Protein AF-A2NWX0-F1 (afdb_monomer)

Organism: Homo sapiens (NCBI:txid9606)

Structure (mmCIF, N/CA/C/O backbone):
data_AF-A2NWX0-F1
#
_entry.id   AF-A2NWX0-F1
#
loop_
_atom_site.group_PDB
_atom_site.id
_atom_site.type_symbol
_atom_site.label_atom_id
_atom_site.label_alt_id
_atom_site.label_comp_id
_atom_site.label_asym_id
_atom_site.label_entity_id
_atom_site.label_seq_id
_atom_site.pdbx_PDB_ins_code
_atom_site.Cartn_x
_atom_site.Cartn_y
_atom_site.Cartn_z
_atom_site.occupancy
_atom_site.B_iso_or_equiv
_atom_site.auth_seq_id
_atom_site.auth_comp_id
_atom_site.auth_asym_id
_atom_site.auth_atom_id
_atom_site.pdbx_PDB_model_num
ATOM 1 N N . GLY A 1 1 ? 14.214 -4.222 7.937 1.00 41.94 1 GLY A N 1
ATOM 2 C CA . GLY A 1 1 ? 12.937 -3.861 8.579 1.00 41.94 1 GLY A CA 1
ATOM 3 C C . GLY A 1 1 ? 11.989 -3.383 7.504 1.00 41.94 1 GLY A C 1
ATOM 4 O O . GLY A 1 1 ? 12.435 -2.637 6.645 1.00 41.94 1 GLY A O 1
ATOM 5 N N . ALA A 1 2 ? 10.742 -3.857 7.493 1.00 49.34 2 ALA A N 1
ATOM 6 C CA . ALA A 1 2 ? 9.713 -3.328 6.596 1.00 49.34 2 ALA A CA 1
ATOM 7 C C . ALA A 1 2 ? 9.384 -1.884 7.002 1.00 49.34 2 ALA A C 1
ATOM 9 O O . ALA A 1 2 ? 9.321 -1.591 8.197 1.00 49.34 2 ALA A O 1
ATOM 10 N N . ALA A 1 3 ? 9.212 -0.990 6.031 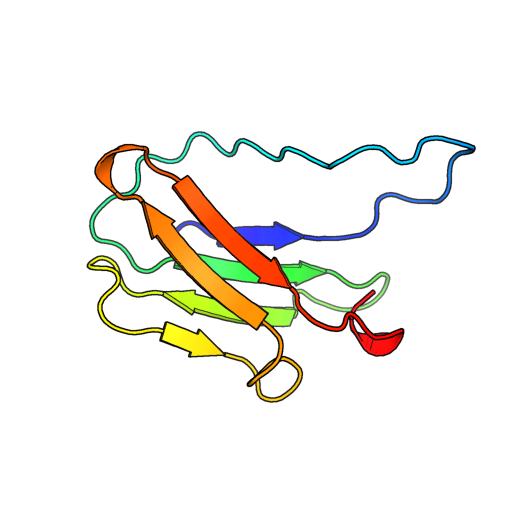1.00 55.88 3 ALA A N 1
ATOM 11 C CA . ALA A 1 3 ? 8.838 0.394 6.294 1.00 55.88 3 ALA A CA 1
ATOM 12 C C . ALA A 1 3 ? 7.340 0.597 6.023 1.00 55.88 3 ALA A C 1
ATOM 14 O O . ALA A 1 3 ? 6.763 0.011 5.103 1.00 55.88 3 ALA A O 1
ATOM 15 N N . VAL A 1 4 ? 6.706 1.403 6.875 1.00 59.31 4 VAL A N 1
ATOM 16 C CA . VAL A 1 4 ? 5.258 1.625 6.893 1.00 59.31 4 VAL A CA 1
ATOM 17 C C . VAL A 1 4 ? 4.993 3.116 6.725 1.00 59.31 4 VAL A C 1
ATOM 19 O O . VAL A 1 4 ? 5.502 3.927 7.498 1.00 59.31 4 VAL A O 1
ATOM 22 N N . GLY A 1 5 ? 4.198 3.477 5.720 1.00 61.88 5 GLY A N 1
ATOM 23 C CA . GLY A 1 5 ? 3.647 4.823 5.594 1.00 61.88 5 GLY A CA 1
ATOM 24 C C . GLY A 1 5 ? 2.418 4.958 6.492 1.00 61.88 5 GLY A C 1
ATOM 25 O O . GLY A 1 5 ? 1.510 4.128 6.419 1.00 61.88 5 GLY A O 1
ATOM 26 N N . VAL A 1 6 ? 2.383 5.980 7.347 1.00 56.84 6 VAL A N 1
ATOM 27 C CA . VAL A 1 6 ? 1.231 6.286 8.211 1.00 56.84 6 VAL A CA 1
ATOM 28 C C . VAL A 1 6 ? 0.536 7.537 7.679 1.00 56.84 6 VAL A C 1
ATOM 30 O O . VAL A 1 6 ? 1.199 8.544 7.438 1.00 56.84 6 VAL A O 1
ATOM 33 N N . TRP A 1 7 ? -0.788 7.493 7.520 1.00 55.72 7 TRP A N 1
ATOM 34 C CA . TRP A 1 7 ? -1.608 8.670 7.202 1.00 55.72 7 TRP A CA 1
ATOM 35 C C . TRP A 1 7 ? -2.688 8.894 8.272 1.00 55.72 7 TRP A C 1
ATOM 37 O O . TRP A 1 7 ? -3.370 7.955 8.688 1.00 55.72 7 TRP A O 1
ATOM 47 N N . GLY A 1 8 ? -2.864 10.140 8.717 1.00 44.53 8 GLY A N 1
ATOM 48 C CA . GLY A 1 8 ? -3.873 10.534 9.704 1.00 44.53 8 GLY A CA 1
ATOM 49 C C . GLY A 1 8 ? -4.077 12.051 9.741 1.00 44.53 8 GLY A C 1
ATOM 50 O O . GLY A 1 8 ? -3.189 12.815 9.364 1.00 44.53 8 GLY A O 1
ATOM 51 N N . ARG A 1 9 ? -5.263 12.495 10.174 1.00 40.06 9 ARG A N 1
ATOM 52 C CA . ARG A 1 9 ? -5.615 13.917 10.312 1.00 40.06 9 ARG A CA 1
ATOM 53 C C . ARG A 1 9 ? -4.927 14.486 11.562 1.00 40.06 9 ARG A C 1
ATOM 55 O O . ARG A 1 9 ? -5.299 14.112 12.672 1.00 40.06 9 ARG A O 1
ATOM 62 N N . LEU A 1 10 ? -3.957 15.394 11.409 1.00 37.00 10 LEU A N 1
ATOM 63 C CA . LEU A 1 10 ? -3.633 16.323 1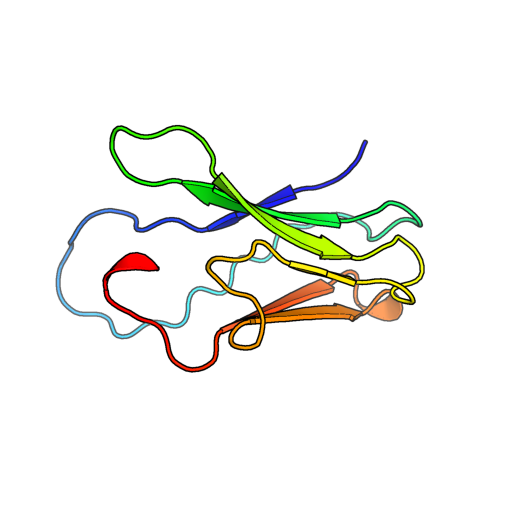2.500 1.00 37.00 10 LEU A CA 1
ATOM 64 C C . LEU A 1 10 ? -4.817 17.290 12.659 1.00 37.00 10 LEU A C 1
ATOM 66 O O . LEU A 1 10 ? -5.443 17.677 11.674 1.00 37.00 10 LEU A O 1
ATOM 70 N N . GLY A 1 11 ? -5.178 17.593 13.906 1.00 32.75 11 GLY A N 1
ATOM 71 C CA . GLY A 1 11 ? -6.395 18.314 14.279 1.00 32.75 11 GLY A CA 1
ATOM 72 C C . GLY A 1 11 ? -6.640 19.626 13.523 1.00 32.75 11 GLY A C 1
ATOM 73 O O . GLY A 1 11 ? -5.729 20.277 13.024 1.00 32.75 11 GLY A O 1
ATOM 74 N N . THR A 1 12 ? -7.915 20.006 13.466 1.00 45.06 12 THR A N 1
ATOM 75 C CA . THR A 1 12 ? -8.424 21.277 12.935 1.00 45.06 12 THR A CA 1
ATOM 76 C C . THR A 1 12 ? -7.615 22.482 13.419 1.00 45.06 12 THR A C 1
ATOM 78 O O . THR A 1 12 ? -7.731 22.875 14.577 1.00 45.06 12 THR A O 1
ATOM 81 N N . ALA A 1 13 ? -6.888 23.120 12.505 1.00 32.59 13 ALA A N 1
ATOM 82 C CA . ALA A 1 13 ? -6.476 24.511 12.617 1.00 32.59 13 ALA A CA 1
ATOM 83 C C . ALA A 1 13 ? -6.642 25.174 11.241 1.00 32.59 13 ALA A C 1
ATOM 85 O O . ALA A 1 13 ? -6.003 24.794 10.270 1.00 32.59 13 ALA A O 1
ATOM 86 N N . TRP A 1 14 ? -7.616 26.080 11.183 1.00 37.78 14 TRP A N 1
ATOM 87 C CA . TRP A 1 14 ? -7.813 27.181 10.239 1.00 37.78 14 TRP A CA 1
ATOM 88 C C . TRP A 1 14 ? -6.980 27.194 8.939 1.00 37.78 14 TRP A C 1
ATOM 90 O O . TRP A 1 14 ? -5.813 27.559 8.935 1.00 37.78 14 TRP A O 1
ATOM 100 N N . GLY A 1 15 ? -7.665 26.961 7.814 1.00 40.00 15 GLY A N 1
ATOM 101 C CA . GLY A 1 15 ? -7.502 27.825 6.639 1.00 40.00 15 GLY A CA 1
ATOM 102 C C . GLY A 1 15 ? -6.327 27.600 5.685 1.00 40.00 15 GLY A C 1
ATOM 103 O O . GLY A 1 15 ? -5.873 28.581 5.110 1.00 40.00 15 GLY A O 1
ATOM 104 N N . VAL A 1 16 ? -5.886 26.365 5.428 1.00 48.88 16 VAL A N 1
ATOM 105 C CA . VAL A 1 16 ? -4.947 26.085 4.320 1.00 48.88 16 VAL A CA 1
ATOM 106 C C . VAL A 1 16 ? -5.372 24.854 3.505 1.00 48.88 16 VAL A C 1
ATOM 108 O O . VAL A 1 16 ? -5.482 23.764 4.070 1.00 48.88 16 VAL A O 1
ATOM 111 N N . PRO A 1 17 ? -5.632 24.974 2.184 1.00 55.66 17 PRO A N 1
ATOM 112 C CA . PRO A 1 17 ? -5.786 23.827 1.301 1.00 55.66 17 PRO A CA 1
ATOM 113 C C . PRO A 1 17 ? -4.387 23.385 0.862 1.00 55.66 17 PRO A C 1
ATOM 115 O O . PRO A 1 17 ? -3.943 23.715 -0.232 1.00 55.66 17 PRO A O 1
ATOM 118 N N . GLU A 1 18 ? -3.644 22.707 1.734 1.00 45.09 18 GLU A N 1
ATOM 119 C CA . GLU A 1 18 ? -2.228 22.439 1.471 1.00 45.09 18 GLU A CA 1
ATOM 120 C C . GLU A 1 18 ? -1.932 20.944 1.378 1.00 45.09 18 GLU A C 1
ATOM 122 O O . GLU A 1 18 ? -2.044 20.172 2.330 1.00 45.09 18 GLU A O 1
ATOM 127 N N . THR A 1 19 ? -1.570 20.548 0.160 1.00 46.62 19 THR A N 1
ATOM 128 C CA . THR A 1 19 ? -1.006 19.260 -0.230 1.00 46.62 19 THR A CA 1
ATOM 129 C C . THR A 1 19 ? 0.059 18.802 0.772 1.00 46.62 19 THR A C 1
ATOM 131 O O . THR A 1 19 ? 1.162 19.342 0.815 1.00 46.62 19 THR A O 1
ATOM 134 N N . LEU A 1 20 ? -0.251 17.776 1.566 1.00 47.34 20 LEU A N 1
ATOM 135 C CA . LEU A 1 20 ? 0.696 17.141 2.486 1.00 47.34 20 LEU A CA 1
ATOM 136 C C . LEU A 1 20 ? 1.739 16.335 1.694 1.00 47.34 20 LEU A C 1
ATOM 138 O O . LEU A 1 20 ? 1.463 15.227 1.236 1.00 47.34 20 LEU A O 1
ATOM 142 N N . LEU A 1 21 ? 2.952 16.873 1.551 1.00 42.91 21 LEU A N 1
ATOM 143 C CA . LEU A 1 21 ? 4.116 16.137 1.048 1.00 42.91 21 LEU A CA 1
ATOM 144 C C . LEU A 1 21 ? 4.866 15.507 2.231 1.00 42.91 21 LEU A C 1
ATOM 146 O O . LEU A 1 21 ? 5.728 16.130 2.846 1.00 42.91 21 LEU A O 1
ATOM 150 N N . CYS A 1 22 ? 4.526 14.264 2.578 1.00 42.69 22 CYS A N 1
ATOM 151 C CA . CYS A 1 22 ? 5.280 13.486 3.562 1.00 42.69 22 CYS A CA 1
ATOM 152 C C . CYS A 1 22 ? 6.443 12.759 2.866 1.00 42.69 22 CYS A C 1
ATOM 154 O O . CYS A 1 22 ? 6.260 11.694 2.278 1.00 42.69 22 CYS A O 1
ATOM 156 N N . SER A 1 23 ? 7.644 13.337 2.926 1.00 39.50 23 SER A N 1
ATOM 157 C CA . SER A 1 23 ? 8.874 12.723 2.408 1.00 39.50 23 SER A CA 1
ATOM 158 C C . SER A 1 23 ? 9.564 11.913 3.509 1.00 39.50 23 SER A C 1
ATOM 160 O O . SER A 1 23 ? 10.437 12.414 4.215 1.00 39.50 23 SER A O 1
ATOM 162 N N . LEU A 1 24 ? 9.165 10.650 3.679 1.00 48.62 24 LEU A N 1
ATOM 163 C CA . LEU A 1 24 ? 9.875 9.701 4.539 1.00 48.62 24 LEU A CA 1
ATOM 164 C C . LEU A 1 24 ? 11.114 9.175 3.796 1.00 48.62 24 LEU A C 1
ATOM 166 O O . LEU A 1 24 ? 10.998 8.445 2.815 1.00 48.62 24 LEU A O 1
ATOM 170 N N . TRP A 1 25 ? 12.300 9.553 4.275 1.00 41.91 25 TRP A N 1
ATOM 171 C CA . TRP A 1 25 ? 13.619 9.190 3.736 1.00 41.91 25 TRP A CA 1
ATOM 172 C C . TRP A 1 25 ? 13.998 7.707 3.964 1.00 41.91 25 TRP A C 1
ATOM 174 O O . TRP A 1 25 ? 15.044 7.382 4.515 1.00 41.91 25 TRP A O 1
ATOM 184 N N . PHE A 1 26 ? 13.156 6.755 3.568 1.00 52.59 26 PHE A N 1
ATOM 185 C CA . PHE A 1 26 ? 13.532 5.340 3.622 1.00 52.59 26 PHE A CA 1
ATOM 186 C C . PHE A 1 26 ? 14.056 4.889 2.263 1.00 52.59 26 PHE A C 1
ATOM 188 O O . PHE A 1 26 ? 13.394 5.053 1.243 1.00 52.59 26 PHE A O 1
ATOM 195 N N . THR A 1 27 ? 15.252 4.300 2.236 1.00 48.69 27 THR A N 1
ATOM 196 C CA . THR A 1 27 ? 15.774 3.630 1.042 1.00 48.69 27 THR A CA 1
ATOM 197 C C . THR A 1 27 ? 14.833 2.470 0.707 1.00 48.69 27 THR A C 1
ATOM 199 O O . THR A 1 27 ? 14.669 1.556 1.524 1.00 48.69 27 THR A O 1
ATOM 202 N N . PHE A 1 28 ? 14.194 2.499 -0.467 1.00 56.19 28 PHE A N 1
ATOM 203 C CA . PHE A 1 28 ? 13.317 1.433 -0.954 1.00 56.19 28 PHE A CA 1
ATOM 204 C C . PHE A 1 28 ? 14.176 0.235 -1.320 1.00 56.19 28 PHE A C 1
ATOM 206 O O . PHE A 1 28 ? 14.516 -0.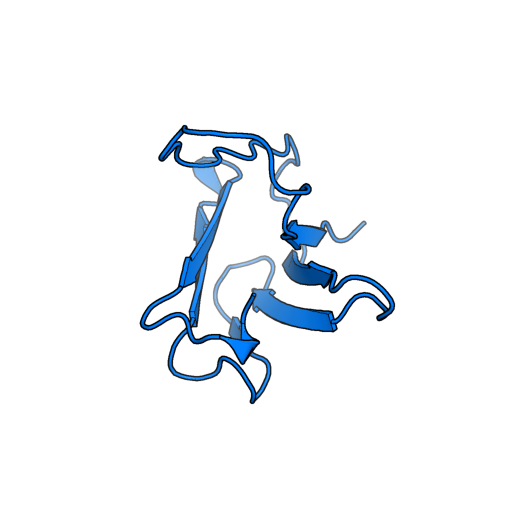026 -2.469 1.00 56.19 28 PHE A O 1
ATOM 213 N N . SER A 1 29 ? 14.536 -0.511 -0.290 1.00 58.53 29 SER A N 1
ATOM 214 C CA . SER A 1 29 ? 15.073 -1.847 -0.435 1.00 58.53 29 SER A CA 1
ATOM 215 C C . SER A 1 29 ? 13.973 -2.784 -0.935 1.00 58.53 29 SER A C 1
ATOM 217 O O . SER A 1 29 ? 12.777 -2.465 -0.943 1.00 58.53 29 SER A O 1
ATOM 219 N N . SER A 1 30 ? 14.403 -3.959 -1.373 1.00 65.25 30 SER A N 1
ATOM 220 C CA . SER A 1 30 ? 13.629 -5.117 -1.834 1.00 65.25 30 SER A CA 1
ATOM 221 C C . SER A 1 30 ? 12.556 -5.633 -0.856 1.00 65.25 30 SER A C 1
ATOM 223 O O . SER A 1 30 ? 12.032 -6.731 -1.036 1.00 65.25 30 SER A O 1
ATOM 225 N N . TYR A 1 31 ? 12.188 -4.866 0.170 1.00 77.31 31 TYR A N 1
ATOM 226 C CA . TYR A 1 31 ? 11.165 -5.208 1.146 1.00 77.31 31 TYR A CA 1
ATOM 227 C C . TYR A 1 31 ? 9.775 -4.744 0.723 1.00 77.31 31 TYR A C 1
ATOM 229 O O . TYR A 1 31 ? 9.590 -3.742 0.022 1.00 77.31 31 TYR A O 1
ATOM 237 N N . ALA A 1 32 ? 8.784 -5.498 1.191 1.00 84.06 32 ALA A N 1
ATOM 238 C CA . ALA A 1 32 ? 7.393 -5.110 1.093 1.00 84.06 32 ALA A CA 1
ATOM 239 C C . ALA A 1 32 ? 7.125 -3.852 1.929 1.00 84.06 32 ALA A C 1
ATOM 241 O O . ALA A 1 32 ? 7.686 -3.673 3.012 1.00 84.06 32 ALA A O 1
ATOM 242 N N . MET A 1 33 ? 6.253 -3.004 1.403 1.00 86.12 33 MET A N 1
ATOM 243 C CA . MET A 1 33 ? 5.857 -1.730 1.986 1.00 86.12 33 MET A CA 1
ATOM 244 C C . MET A 1 33 ? 4.351 -1.726 2.186 1.00 86.12 33 MET A C 1
ATOM 246 O O . MET A 1 33 ? 3.618 -2.328 1.398 1.00 86.12 33 MET A O 1
ATOM 250 N N . SER A 1 34 ? 3.880 -1.031 3.210 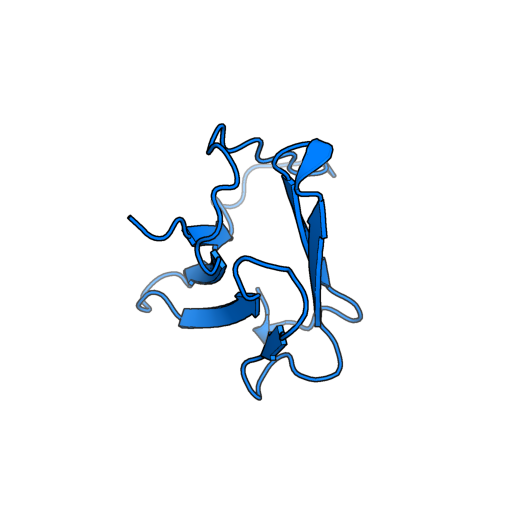1.00 87.94 34 SER A N 1
ATOM 251 C CA . SER A 1 34 ? 2.453 -0.941 3.506 1.00 87.94 34 SER A CA 1
ATOM 252 C C . SER A 1 34 ? 2.040 0.448 3.966 1.00 87.94 34 SER A C 1
ATOM 254 O O . SER A 1 34 ? 2.822 1.187 4.562 1.00 87.94 34 SER A O 1
ATOM 256 N N . TRP A 1 35 ? 0.786 0.787 3.674 1.00 86.31 35 TRP A N 1
ATOM 257 C CA . TRP A 1 35 ? 0.101 1.951 4.212 1.00 86.31 35 TRP A CA 1
ATOM 258 C C . TRP A 1 35 ? -0.829 1.523 5.332 1.00 86.31 35 TRP A C 1
ATOM 260 O O . TRP A 1 35 ? -1.623 0.587 5.183 1.00 86.31 35 TRP A O 1
ATOM 270 N N . VAL A 1 36 ? -0.753 2.251 6.436 1.00 85.94 36 VAL A N 1
ATOM 271 C CA . VAL A 1 36 ? -1.699 2.161 7.542 1.00 85.94 36 VAL A CA 1
ATOM 272 C C . VAL A 1 36 ? -2.298 3.540 7.790 1.00 85.94 36 VAL A C 1
ATOM 274 O O . VAL A 1 36 ? -1.651 4.566 7.564 1.00 85.94 36 VAL A O 1
ATOM 277 N N . ARG A 1 37 ? -3.539 3.574 8.266 1.00 81.00 37 ARG A N 1
ATOM 278 C CA . ARG A 1 37 ? -4.177 4.800 8.740 1.00 81.00 37 ARG A CA 1
ATOM 279 C C . ARG A 1 37 ? -4.405 4.733 10.236 1.00 81.00 37 ARG A C 1
ATOM 281 O O . ARG A 1 37 ? -4.685 3.664 10.778 1.00 81.00 37 ARG A O 1
ATOM 288 N N . GLN A 1 38 ? -4.325 5.878 10.894 1.00 78.44 38 GLN A N 1
ATOM 289 C CA . GLN A 1 38 ? -4.664 5.998 12.305 1.00 78.44 38 GLN A CA 1
ATOM 290 C C . GLN A 1 38 ? -5.924 6.845 12.446 1.00 78.44 38 GLN A C 1
ATOM 292 O O . GLN A 1 38 ? -5.96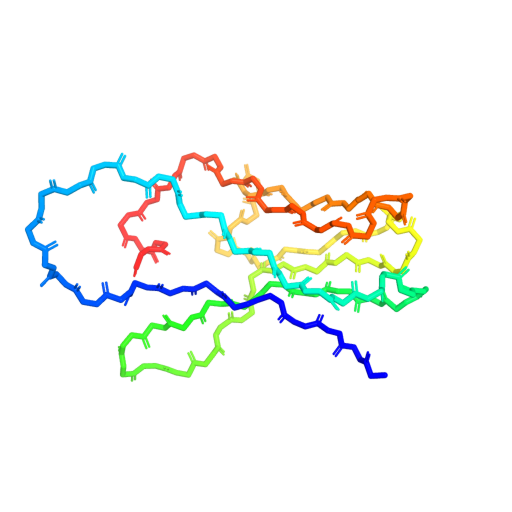8 7.978 11.968 1.00 78.44 38 GLN A O 1
ATOM 297 N N . ARG A 1 39 ? -6.944 6.301 13.111 1.00 70.88 39 ARG A N 1
ATOM 298 C CA . ARG A 1 39 ? -8.167 7.038 13.446 1.00 70.88 39 ARG A CA 1
ATOM 299 C C . ARG A 1 39 ? -8.129 7.450 14.924 1.00 70.88 39 ARG A C 1
ATOM 301 O O . ARG A 1 39 ? -7.714 6.635 15.749 1.00 70.88 39 ARG A O 1
ATOM 308 N N . PRO A 1 40 ? -8.567 8.668 15.293 1.00 72.75 40 PRO A N 1
ATOM 309 C CA . PRO A 1 40 ? -8.628 9.088 16.693 1.00 72.75 40 PRO A CA 1
ATOM 310 C C . PRO A 1 40 ? -9.429 8.091 17.543 1.00 72.75 40 PRO A C 1
ATOM 312 O O . PRO A 1 40 ? -10.553 7.736 17.195 1.00 72.75 40 PRO A O 1
ATOM 315 N N . GLY A 1 41 ? -8.839 7.597 18.635 1.00 76.81 41 GLY A N 1
ATOM 316 C CA . GLY A 1 41 ? -9.477 6.611 19.519 1.00 76.81 41 GLY A CA 1
ATOM 317 C C . GLY A 1 41 ? -9.545 5.175 18.974 1.00 76.81 41 GLY A C 1
ATOM 318 O O . GLY A 1 41 ? -10.109 4.307 19.637 1.00 76.81 41 GLY A O 1
ATOM 319 N N . LYS A 1 42 ? -8.964 4.897 17.800 1.00 69.56 42 LYS A N 1
ATOM 320 C CA . LYS A 1 42 ? -8.810 3.544 17.244 1.00 69.56 42 LYS A CA 1
ATOM 321 C C . LYS A 1 42 ? -7.335 3.215 17.003 1.00 69.56 42 LYS A C 1
ATOM 323 O O . LYS A 1 42 ? -6.484 4.098 16.904 1.00 69.56 42 LYS A O 1
ATOM 328 N N . GLY A 1 43 ? -7.034 1.919 16.927 1.00 80.94 43 GLY A N 1
ATOM 329 C CA . GLY A 1 43 ? -5.702 1.429 16.574 1.00 80.94 43 GLY A CA 1
ATOM 330 C C . GLY A 1 43 ? -5.305 1.761 15.131 1.00 80.94 43 GLY A C 1
ATOM 331 O O . GLY A 1 43 ? -6.091 2.306 14.354 1.00 80.94 43 GLY A O 1
ATOM 332 N N . LEU A 1 44 ? -4.071 1.407 14.771 1.00 83.94 44 LEU A N 1
ATOM 333 C CA . LEU A 1 44 ? -3.601 1.460 13.387 1.00 83.94 44 LEU A CA 1
ATOM 334 C C . LEU A 1 44 ? -4.398 0.462 12.534 1.00 83.94 44 LEU A C 1
ATOM 336 O O . LEU A 1 44 ? -4.437 -0.729 12.836 1.00 83.94 44 LEU A O 1
ATOM 340 N N . GLU A 1 45 ? -5.014 0.946 11.461 1.00 86.00 45 GLU A N 1
ATOM 341 C CA . GLU A 1 45 ? -5.743 0.132 10.492 1.00 86.00 45 GLU A CA 1
ATOM 342 C C . GLU A 1 45 ? -4.899 -0.035 9.228 1.00 86.00 45 GLU A C 1
ATOM 344 O O . GLU A 1 45 ? -4.464 0.944 8.622 1.00 86.00 45 GLU A O 1
ATOM 349 N N . TRP A 1 46 ? -4.678 -1.277 8.804 1.00 89.06 46 TRP A N 1
ATOM 350 C CA . TRP A 1 46 ? -3.981 -1.558 7.553 1.00 89.06 46 TRP A CA 1
ATOM 351 C C . TRP A 1 46 ? -4.855 -1.221 6.337 1.00 89.06 46 TRP A C 1
ATOM 353 O O . TRP A 1 46 ? -6.043 -1.537 6.315 1.00 89.06 46 TRP A O 1
ATOM 363 N N . VAL A 1 47 ? -4.264 -0.569 5.329 1.00 89.81 47 VAL A N 1
ATOM 364 C CA . VAL A 1 47 ? -4.976 -0.032 4.155 1.00 89.81 47 VAL A CA 1
ATOM 365 C C . VAL A 1 47 ? -4.555 -0.743 2.874 1.00 89.81 47 VAL A C 1
ATOM 367 O O . VAL A 1 47 ? -5.400 -1.197 2.105 1.00 89.81 47 VAL A O 1
ATOM 370 N N . SER A 1 48 ? -3.252 -0.810 2.608 1.00 91.44 48 SER A N 1
ATOM 371 C CA . SER A 1 48 ? -2.722 -1.446 1.400 1.00 91.44 48 SER A CA 1
ATOM 372 C C . SER A 1 48 ? -1.263 -1.847 1.568 1.00 91.44 48 SER A C 1
ATOM 374 O O . SER A 1 48 ? -0.573 -1.381 2.477 1.00 91.44 48 SER A O 1
ATOM 376 N N . GLY A 1 49 ? -0.783 -2.723 0.690 1.00 91.69 49 GLY A N 1
ATOM 377 C CA . GLY A 1 49 ? 0.595 -3.188 0.681 1.00 91.69 49 GLY A CA 1
ATOM 378 C C . GLY A 1 49 ? 1.092 -3.492 -0.723 1.00 91.69 49 GLY A C 1
ATOM 379 O O . GLY A 1 49 ? 0.320 -3.856 -1.607 1.00 91.69 49 GLY A O 1
ATOM 380 N N . ILE A 1 50 ? 2.394 -3.340 -0.922 1.00 90.06 50 ILE A N 1
ATOM 381 C CA . ILE A 1 50 ? 3.080 -3.605 -2.181 1.00 90.06 50 ILE A CA 1
ATOM 382 C C . ILE A 1 50 ? 4.367 -4.376 -1.909 1.00 90.06 50 ILE A C 1
ATOM 384 O O . ILE A 1 50 ? 5.125 -4.068 -0.989 1.00 90.06 50 ILE A O 1
ATOM 388 N N . SER A 1 51 ? 4.611 -5.403 -2.716 1.00 89.38 51 SER A N 1
ATOM 389 C CA . SER A 1 51 ? 5.842 -6.200 -2.664 1.00 89.38 51 SER A CA 1
ATOM 390 C C . SER A 1 51 ? 7.107 -5.363 -2.921 1.00 89.38 51 SER A C 1
ATOM 392 O O . SER A 1 51 ? 7.056 -4.276 -3.503 1.00 89.38 51 SER A O 1
ATOM 394 N N . GLY A 1 52 ? 8.263 -5.903 -2.525 1.00 83.38 52 GLY A N 1
ATOM 395 C CA . GLY A 1 52 ? 9.597 -5.342 -2.783 1.00 83.38 52 GLY A CA 1
ATOM 396 C C . GLY A 1 52 ? 9.876 -4.986 -4.239 1.00 83.38 52 GLY A C 1
ATOM 397 O O . GLY A 1 52 ? 10.398 -3.918 -4.552 1.00 83.38 52 GLY A O 1
ATOM 398 N N . SER A 1 53 ? 9.484 -5.885 -5.136 1.00 84.50 53 SER A N 1
ATOM 399 C CA . SER A 1 53 ? 9.625 -5.715 -6.580 1.00 84.50 53 SER A CA 1
ATOM 400 C C . SER A 1 53 ? 8.553 -4.813 -7.195 1.00 84.50 53 SER A C 1
ATOM 402 O O . SER A 1 53 ? 8.711 -4.387 -8.332 1.00 84.50 53 SER A O 1
ATOM 404 N N . GLY A 1 54 ? 7.461 -4.531 -6.479 1.00 86.31 54 GLY A N 1
ATOM 405 C CA . GLY A 1 54 ? 6.299 -3.825 -7.022 1.00 86.31 54 GLY A CA 1
ATOM 406 C C . GLY A 1 54 ? 5.339 -4.699 -7.837 1.00 86.31 54 GLY A C 1
ATOM 407 O O . GLY A 1 54 ? 4.303 -4.201 -8.257 1.00 86.31 54 GLY A O 1
ATOM 408 N N . GLY A 1 55 ? 5.637 -5.991 -8.030 1.00 87.88 55 GLY A N 1
ATOM 409 C CA . GLY A 1 55 ? 4.845 -6.889 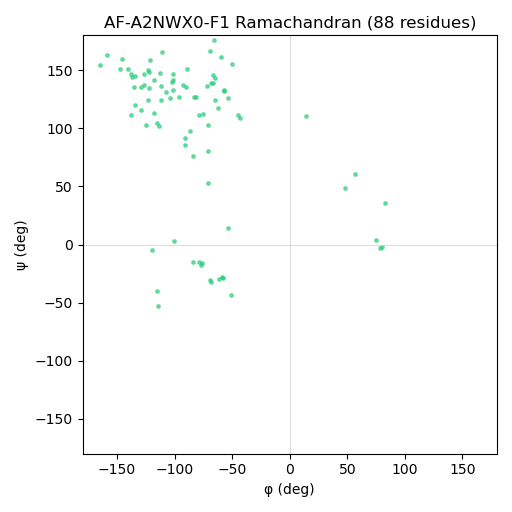-8.886 1.00 87.88 55 GLY A CA 1
ATOM 410 C C . GLY A 1 55 ? 3.531 -7.388 -8.275 1.00 87.88 55 GLY A C 1
ATOM 411 O O . GLY A 1 55 ? 2.656 -7.861 -8.992 1.00 87.88 55 GLY A O 1
ATOM 412 N N . SER A 1 56 ? 3.372 -7.287 -6.956 1.00 91.81 56 SER A N 1
ATOM 413 C CA . SER A 1 56 ? 2.136 -7.656 -6.254 1.00 91.81 56 SER A CA 1
ATOM 414 C C . SER A 1 56 ? 1.660 -6.540 -5.337 1.00 91.81 56 SER A C 1
ATOM 416 O O . SER A 1 56 ? 2.465 -5.975 -4.585 1.00 91.81 56 SER A O 1
ATOM 418 N N . THR A 1 57 ? 0.354 -6.276 -5.374 1.00 93.88 57 THR A N 1
ATOM 419 C CA . THR A 1 57 ? -0.345 -5.29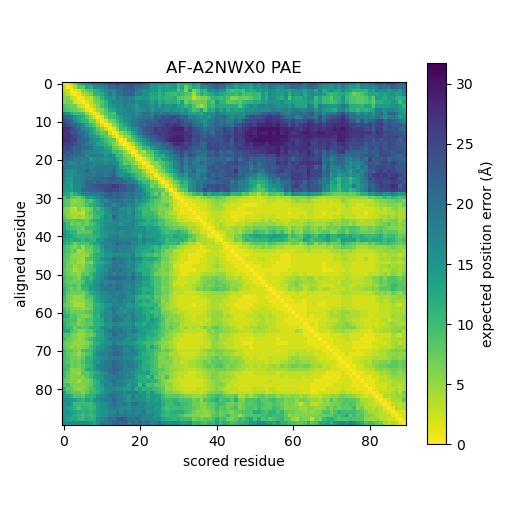4 -4.542 1.00 93.88 57 THR A CA 1
ATOM 420 C C . THR A 1 57 ? -1.521 -5.936 -3.811 1.00 93.88 57 THR A C 1
ATOM 422 O O . THR A 1 57 ? -2.170 -6.855 -4.309 1.00 93.88 57 THR A O 1
ATOM 425 N N . TYR A 1 58 ? -1.784 -5.445 -2.604 1.00 93.88 58 TYR A N 1
ATOM 426 C CA . TYR A 1 58 ? -2.848 -5.910 -1.723 1.00 93.88 58 TYR A CA 1
ATOM 427 C C . TYR A 1 58 ? -3.580 -4.703 -1.143 1.00 93.88 58 TYR A C 1
ATOM 429 O O . TYR A 1 58 ? -2.962 -3.679 -0.853 1.00 93.88 58 TYR A O 1
ATOM 437 N N . TYR A 1 59 ? -4.889 -4.834 -0.944 1.00 93.38 59 TYR A N 1
ATOM 438 C CA . TYR A 1 59 ? -5.754 -3.760 -0.459 1.00 93.38 59 TYR A CA 1
ATOM 439 C C . TYR A 1 59 ? -6.714 -4.302 0.588 1.00 93.38 59 TYR A C 1
ATOM 441 O O . TYR A 1 59 ? -7.199 -5.425 0.449 1.00 93.38 59 TYR A O 1
ATOM 449 N N . ALA A 1 60 ? -7.014 -3.494 1.600 1.00 91.75 60 ALA A N 1
ATOM 450 C CA . ALA A 1 60 ? -8.113 -3.769 2.507 1.00 91.75 60 ALA A CA 1
ATOM 451 C C . ALA A 1 60 ? -9.443 -3.659 1.752 1.00 91.75 60 ALA A C 1
ATOM 453 O O . ALA A 1 60 ? -9.603 -2.801 0.877 1.00 91.75 60 ALA A O 1
ATOM 454 N N . ASP A 1 61 ? -10.420 -4.487 2.120 1.00 91.19 61 ASP A N 1
ATOM 455 C CA . ASP A 1 61 ? -11.729 -4.514 1.454 1.00 91.19 61 ASP A CA 1
ATOM 456 C C . ASP A 1 61 ? -12.441 -3.156 1.497 1.00 91.19 61 ASP A C 1
ATOM 458 O O . ASP A 1 61 ? -13.152 -2.793 0.564 1.00 91.19 61 ASP A O 1
ATOM 462 N N . SER A 1 62 ? -12.180 -2.355 2.533 1.00 86.56 62 SER A N 1
ATOM 463 C CA . SER A 1 62 ? -12.722 -1.002 2.684 1.00 86.56 62 SER A CA 1
ATOM 464 C C . SER A 1 62 ? -12.298 -0.038 1.570 1.00 86.56 62 SER A C 1
ATOM 466 O O . SER A 1 62 ? -13.045 0.886 1.249 1.00 86.56 62 SER A O 1
ATOM 468 N N . VAL A 1 63 ? -11.122 -0.232 0.966 1.00 87.25 63 VAL A N 1
ATOM 469 C CA . VAL A 1 63 ? -10.528 0.696 -0.018 1.00 87.25 63 VAL A CA 1
ATOM 470 C C . VAL A 1 63 ? -10.292 0.062 -1.389 1.00 87.25 63 VAL A C 1
ATOM 472 O O . VAL A 1 63 ? -9.880 0.743 -2.333 1.00 87.25 63 VAL A O 1
ATOM 475 N N . LYS A 1 64 ? -10.552 -1.242 -1.517 1.00 89.88 64 LYS A N 1
ATOM 476 C CA . LYS A 1 64 ? -10.374 -1.999 -2.755 1.00 89.88 64 LYS A CA 1
ATOM 477 C C . LYS A 1 64 ? -11.185 -1.371 -3.894 1.00 89.88 64 LYS A C 1
ATOM 479 O O . LYS A 1 64 ? -12.349 -1.022 -3.730 1.00 89.88 64 LYS A O 1
ATOM 484 N N . GLY A 1 65 ? -10.542 -1.188 -5.048 1.00 8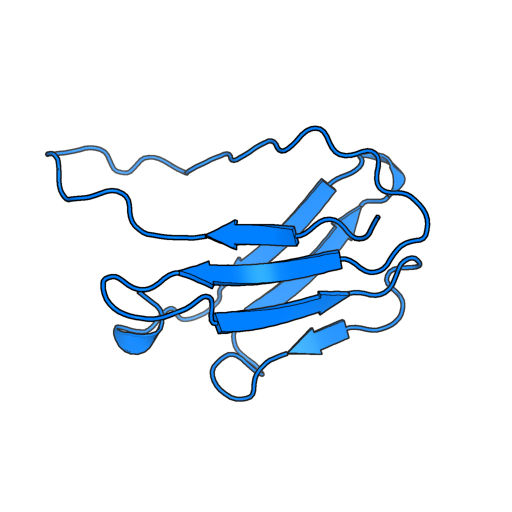9.75 65 GLY A N 1
ATOM 485 C CA . GLY A 1 65 ? -11.142 -0.543 -6.224 1.00 89.75 65 GLY A CA 1
ATOM 486 C C . GLY A 1 65 ? -11.210 0.989 -6.164 1.00 89.75 65 GLY A C 1
ATOM 487 O O . GLY A 1 65 ? -11.616 1.612 -7.139 1.00 89.75 65 GLY A O 1
ATOM 488 N N . ARG A 1 66 ? -10.795 1.606 -5.051 1.00 90.69 66 ARG A N 1
ATOM 489 C CA . ARG A 1 66 ? -10.763 3.067 -4.878 1.00 90.69 66 ARG A CA 1
ATOM 490 C C . ARG A 1 66 ? -9.342 3.579 -4.720 1.00 90.69 66 ARG A C 1
ATOM 492 O O . ARG A 1 66 ? -8.995 4.629 -5.255 1.00 90.69 66 ARG A O 1
ATOM 499 N N . PHE A 1 67 ? -8.519 2.849 -3.975 1.00 89.50 67 PHE A N 1
ATOM 500 C CA . PHE A 1 67 ? -7.139 3.239 -3.723 1.00 89.50 67 PHE A CA 1
ATOM 501 C C . PHE A 1 67 ? -6.190 2.441 -4.614 1.00 89.50 67 PHE A C 1
ATOM 503 O O . PHE A 1 67 ? -6.422 1.264 -4.888 1.00 89.50 67 PHE A O 1
ATOM 510 N N . THR A 1 68 ? -5.093 3.074 -5.015 1.00 91.38 68 THR A N 1
ATOM 511 C CA . THR A 1 68 ? -4.032 2.471 -5.818 1.00 91.38 68 THR A CA 1
ATOM 512 C C . THR A 1 68 ? -2.692 2.734 -5.144 1.00 91.38 68 THR A C 1
ATOM 514 O O . THR A 1 68 ? -2.271 3.882 -5.026 1.00 91.38 68 THR A O 1
ATOM 517 N N . ILE A 1 69 ? -2.017 1.673 -4.698 1.00 90.31 69 ILE A N 1
ATOM 518 C CA . ILE A 1 69 ? -0.645 1.742 -4.198 1.00 90.31 69 ILE A CA 1
ATOM 519 C C . ILE A 1 69 ? 0.325 1.509 -5.359 1.00 90.31 69 ILE A C 1
ATOM 521 O O . ILE A 1 69 ? 0.132 0.597 -6.164 1.00 90.31 69 ILE A O 1
ATOM 525 N N . SER A 1 70 ? 1.369 2.322 -5.446 1.00 89.00 70 SER A N 1
ATOM 526 C CA . SER A 1 70 ? 2.451 2.152 -6.418 1.00 89.00 70 SER A CA 1
ATOM 527 C C . SER A 1 70 ? 3.777 2.601 -5.813 1.00 89.00 70 SER A C 1
ATOM 529 O O . SER A 1 70 ? 3.801 3.314 -4.812 1.00 89.00 70 SER A O 1
ATOM 531 N N . ARG A 1 71 ? 4.902 2.153 -6.374 1.00 84.88 71 ARG A N 1
ATOM 532 C CA . ARG A 1 71 ? 6.244 2.517 -5.898 1.00 84.88 71 ARG A CA 1
ATOM 533 C C . ARG A 1 71 ? 7.175 2.808 -7.064 1.00 84.88 71 ARG A C 1
ATOM 535 O O . ARG A 1 71 ? 7.080 2.157 -8.100 1.00 84.88 71 ARG A O 1
ATOM 542 N N . ASP A 1 72 ? 8.097 3.735 -6.850 1.00 84.56 72 ASP A N 1
ATOM 543 C CA . ASP A 1 72 ? 9.238 3.998 -7.718 1.00 84.56 72 ASP A CA 1
ATOM 544 C C . ASP A 1 72 ? 10.520 3.670 -6.943 1.00 84.56 72 ASP A C 1
ATOM 546 O O . ASP A 1 72 ? 10.950 4.411 -6.057 1.00 84.56 72 ASP A O 1
ATOM 550 N N . ASN A 1 73 ? 11.121 2.526 -7.278 1.00 80.06 73 ASN A N 1
ATOM 551 C CA . ASN A 1 73 ? 12.360 2.065 -6.652 1.00 80.06 73 ASN A CA 1
ATOM 552 C C . ASN A 1 73 ? 13.564 2.930 -7.027 1.00 80.06 73 ASN A C 1
ATOM 554 O O . ASN A 1 73 ? 14.467 3.079 -6.212 1.00 80.06 73 ASN A O 1
ATOM 558 N N . SER A 1 74 ? 13.573 3.527 -8.223 1.00 83.31 74 SER A N 1
ATOM 559 C CA . SER A 1 74 ? 14.672 4.401 -8.650 1.00 83.31 74 SER A CA 1
ATOM 560 C C . SER A 1 74 ? 14.708 5.696 -7.838 1.00 83.31 74 SER A C 1
ATOM 562 O O . SER A 1 74 ? 15.780 6.219 -7.543 1.00 83.31 74 SER A O 1
ATOM 564 N N . LYS A 1 75 ? 13.532 6.172 -7.416 1.00 80.38 75 LYS A N 1
ATOM 565 C CA . LYS A 1 75 ? 13.362 7.393 -6.618 1.00 80.38 75 LYS A CA 1
ATOM 566 C C . LYS A 1 75 ? 13.151 7.133 -5.136 1.00 80.38 75 LYS A C 1
ATOM 568 O O . LYS A 1 75 ? 12.921 8.079 -4.390 1.00 80.38 75 LYS A O 1
ATOM 573 N N . ASN A 1 76 ? 13.192 5.876 -4.702 1.00 77.12 76 ASN A N 1
ATOM 574 C CA . ASN A 1 76 ? 12.869 5.498 -3.331 1.00 77.12 76 ASN A CA 1
ATOM 575 C C . ASN A 1 76 ? 11.551 6.129 -2.843 1.00 77.12 76 ASN A C 1
ATOM 577 O O . ASN A 1 76 ? 11.507 6.737 -1.777 1.00 77.12 76 ASN A O 1
ATOM 581 N N . THR A 1 77 ? 10.483 6.033 -3.640 1.00 78.75 77 THR A N 1
ATOM 582 C CA . THR A 1 77 ? 9.197 6.673 -3.322 1.00 78.75 77 THR A CA 1
ATOM 583 C C . THR A 1 77 ? 8.039 5.675 -3.364 1.00 78.75 77 THR A C 1
ATOM 585 O O . THR A 1 77 ? 7.941 4.862 -4.282 1.00 78.75 77 THR A O 1
ATOM 588 N N . LEU A 1 78 ? 7.130 5.760 -2.387 1.00 83.12 78 LEU A N 1
ATOM 589 C CA . LEU A 1 78 ? 5.848 5.047 -2.363 1.00 83.12 78 LEU A CA 1
ATOM 590 C C . LEU A 1 78 ? 4.711 6.040 -2.522 1.00 83.12 78 LEU A C 1
ATOM 592 O O . LEU A 1 78 ? 4.675 7.072 -1.857 1.00 83.12 78 LEU A O 1
ATOM 596 N N . TYR A 1 79 ? 3.750 5.674 -3.349 1.00 84.94 79 TYR A N 1
ATOM 597 C CA . TYR A 1 79 ? 2.571 6.462 -3.634 1.00 84.94 79 TYR A CA 1
ATOM 598 C C . TYR A 1 79 ? 1.326 5.699 -3.187 1.00 84.94 79 TYR A C 1
ATOM 600 O O . TYR A 1 79 ? 1.225 4.479 -3.350 1.00 84.94 79 TYR A O 1
ATOM 608 N N . LEU A 1 80 ? 0.369 6.438 -2.633 1.00 86.62 80 LEU A N 1
ATOM 609 C CA . LEU A 1 80 ? -0.997 5.979 -2.421 1.00 86.62 80 LEU A CA 1
ATOM 610 C C . LEU A 1 80 ? -1.933 6.972 -3.093 1.00 86.62 80 LEU A C 1
ATOM 612 O O . LEU A 1 80 ? -2.186 8.058 -2.578 1.00 86.62 80 LEU A O 1
ATOM 616 N N . GLN A 1 81 ? -2.442 6.597 -4.256 1.00 86.81 81 GLN A N 1
ATOM 617 C CA . GLN A 1 81 ? -3.487 7.355 -4.916 1.00 86.81 81 GLN A CA 1
ATOM 618 C C . GLN A 1 81 ? -4.834 6.953 -4.321 1.00 86.81 81 GLN A C 1
ATOM 620 O O . GLN A 1 81 ? -5.175 5.773 -4.278 1.00 86.81 81 GLN A O 1
ATOM 625 N N . MET A 1 82 ? -5.608 7.934 -3.872 1.00 85.31 82 MET A N 1
ATOM 626 C CA . MET A 1 82 ? -6.921 7.725 -3.269 1.00 85.31 82 MET A CA 1
ATOM 627 C C . MET A 1 82 ? -7.980 8.331 -4.183 1.00 85.31 82 MET A C 1
ATOM 629 O O . MET A 1 82 ? -8.160 9.546 -4.209 1.00 85.31 82 MET A O 1
ATOM 633 N N . ASN A 1 83 ? -8.677 7.494 -4.948 1.00 80.38 83 ASN A N 1
ATOM 634 C CA . ASN A 1 83 ? -9.782 7.947 -5.784 1.00 80.38 83 ASN A CA 1
ATOM 635 C C . ASN A 1 83 ? -11.091 7.810 -4.997 1.00 80.38 83 ASN A C 1
ATOM 637 O O . ASN A 1 83 ? -11.325 6.789 -4.354 1.00 80.38 83 ASN A O 1
ATOM 641 N N . SER A 1 84 ? -11.973 8.810 -5.070 1.00 77.81 84 SER A N 1
ATOM 642 C CA . SER A 1 84 ? -13.284 8.794 -4.392 1.00 77.81 84 SER A CA 1
ATOM 643 C C . SER A 1 84 ? -13.199 8.583 -2.869 1.00 77.81 84 SER A C 1
ATOM 645 O O . SER A 1 84 ? -13.726 7.596 -2.341 1.00 77.81 84 SER A O 1
ATOM 647 N N . LEU A 1 85 ? -12.527 9.504 -2.167 1.00 78.75 85 LEU A N 1
ATOM 648 C CA . LEU A 1 85 ? -12.516 9.552 -0.699 1.00 78.75 85 LEU A CA 1
ATOM 649 C C . LEU A 1 85 ? -13.944 9.664 -0.153 1.00 78.75 85 LEU A C 1
ATOM 651 O O . LEU A 1 85 ? -14.734 10.480 -0.630 1.00 78.75 85 LEU A O 1
ATOM 655 N N . ARG A 1 86 ? -14.264 8.849 0.852 1.00 77.75 86 ARG A N 1
ATOM 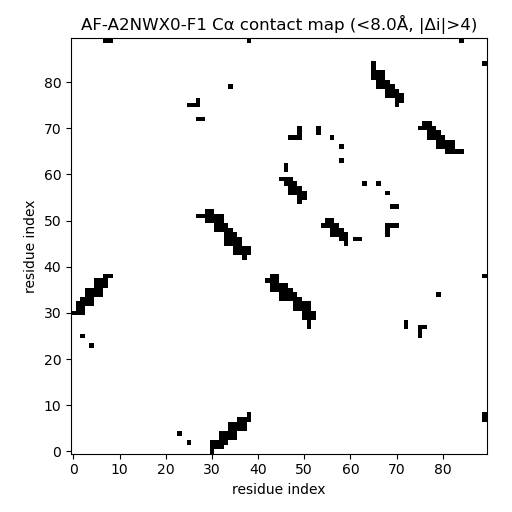656 C CA . ARG A 1 86 ? -15.537 8.910 1.578 1.00 77.75 86 ARG A CA 1
ATOM 657 C C . ARG A 1 86 ? -15.315 9.406 3.002 1.00 77.75 86 ARG A C 1
ATOM 659 O O . ARG A 1 86 ? -14.187 9.404 3.489 1.00 77.75 86 ARG A O 1
ATOM 666 N N . ALA A 1 87 ? -16.398 9.784 3.679 1.00 74.00 87 ALA A N 1
ATOM 667 C CA . ALA A 1 87 ? -16.351 10.222 5.075 1.00 74.00 87 ALA A CA 1
ATOM 668 C C . ALA A 1 87 ? -15.780 9.141 6.007 1.00 74.00 87 ALA A C 1
ATOM 670 O O . ALA A 1 87 ? -15.160 9.459 7.016 1.00 74.00 87 ALA A O 1
ATOM 671 N N . GLU A 1 88 ? -15.928 7.862 5.654 1.00 73.19 88 GLU A N 1
ATOM 672 C CA . GLU A 1 88 ? -15.348 6.768 6.430 1.00 73.19 88 GLU A CA 1
ATOM 673 C C . GLU A 1 88 ? -13.836 6.630 6.207 1.00 73.19 88 GLU A C 1
ATOM 675 O O . GLU A 1 88 ? -13.176 5.942 6.978 1.00 73.19 88 GLU A O 1
ATOM 680 N N . ASP A 1 89 ? -13.252 7.221 5.164 1.00 64.88 89 ASP A N 1
ATOM 681 C CA . ASP A 1 89 ? -11.809 7.114 4.927 1.00 64.88 89 ASP A CA 1
ATOM 682 C C . ASP A 1 89 ? -10.976 8.125 5.716 1.00 64.88 89 ASP A C 1
ATOM 684 O O . ASP A 1 89 ? -9.763 7.934 5.841 1.00 64.88 89 ASP A O 1
ATOM 688 N N . THR A 1 90 ? -11.640 9.150 6.255 1.00 61.34 90 THR A N 1
ATOM 689 C CA . THR A 1 90 ? -11.099 10.197 7.134 1.00 61.34 90 THR A CA 1
ATOM 690 C C . THR A 1 90 ? -11.275 9.870 8.611 1.00 61.34 90 THR A C 1
ATOM 692 O O . THR A 1 90 ? -10.419 10.327 9.399 1.00 61.34 90 THR A O 1
#

pLDDT: mean 71.85, std 18.68, range [32.59, 93.88]

InterPro domains:
  IPR013106 Immunoglobulin V-set domain [SM00406] (17-90)
  IPR013783 Immunoglobulin-like fold [G3DSA:2.60.40.10] (16-90)
  IPR036179 Immunoglobulin-like domain superfamily [SSF48726] (26-90)
  IPR050199 Immunoglobulin Heavy Variable [PTHR23266] (21-90)

Solvent-accessible surface area (backbone atoms only — not comparable to full-atom values): 5860 Å² total; per-residue (Å²): 133,72,57,71,48,77,49,63,82,76,76,97,71,88,92,71,97,68,86,84,80,82,83,69,91,52,81,58,52,79,49,46,36,36,38,31,36,50,43,93,99,50,68,79,39,76,45,35,37,34,40,36,86,59,85,46,77,48,62,31,82,91,42,55,94,36,50,46,78,49,70,40,66,94,73,34,44,78,47,75,47,73,48,86,81,50,85,87,79,104

Secondary structure (DSSP, 8-state):
---EEEE------S---------------SS-EEEEEE-TTS-EEEEEEE-TTSS-EEE-TTTTTTEEEEEETTTTEEEEEE-S--GGG-

Mean predicted aligned error: 10.51 Å

Nearest PDB structures (foldseek):
  6gku-assembly1_H-2  TM=9.531E-01  e=3.349E-09  Lama glama
  3upc-assembly1_A  TM=9.255E-01  e=3.817E-09  Homo sapiens
  7t3d-assembly1_H  TM=9.152E-01  e=2.089E-08  Homo sapiens
  5h8d-assembly1_A  TM=9.488E-01  e=4.886E-08  Lama glama
  7tn9-assembly1_I  TM=9.284E-01  e=2.896E-08  Mus musculus

Radius of gyration: 13.74 Å; Cα contacts (8 Å, |Δi|>4): 133; chains: 1; bounding box: 32×36×28 Å

Sequence (90 aa):
GAAVGVWGRLGTAWGVPETLLCSLWFTFSSYAMSWVRQRPGKGLEWVSGISGSGGSTYYADSVKGRFTISRDNSKNTLYLQMNSLRAEDT

Foldseek 3Di:
DEEEAEDEDDDDDDDDPDDDDDDDPDQLAQAKYFYWYDDVPDDTHTAKIAGSVRPDIDGDPVQPPFWDWGDDNVVSDIDIDGHPDDPVND